Protein AF-A0AAJ1II38-F1 (afdb_monomer_lite)

Secondary structure (DSSP, 8-state):
----TTTT-EEEETTTTEEEEEEETTEEEEEEE-GGGG-TT-TTTHHHHHHHHHS-HHHHHHHHTT-GGGEEEEEEEGGGS-HHHHHHHHHHTT-EE-SS-EE-SS-----HHHHHHHHHHHHHHH-

pLDDT: mean 84.01, std 13.33, range [35.59, 96.56]

Structure (mmCIF, N/CA/C/O backbone):
data_AF-A0AAJ1II38-F1
#
_entry.id   AF-A0AAJ1II38-F1
#
loop_
_atom_site.group_PDB
_atom_site.id
_atom_site.type_symbol
_atom_site.label_atom_id
_atom_site.label_alt_id
_atom_site.label_comp_id
_atom_site.label_asym_id
_atom_site.label_entity_id
_atom_site.label_seq_id
_atom_site.pdbx_PDB_ins_code
_atom_site.Cartn_x
_atom_site.Cartn_y
_atom_site.Cartn_z
_atom_site.occupancy
_atom_site.B_iso_or_equiv
_atom_site.auth_seq_id
_atom_site.auth_comp_id
_atom_site.auth_asym_id
_atom_site.auth_atom_id
_atom_site.pdbx_PDB_model_num
ATOM 1 N N . MET A 1 1 ? -4.765 -1.814 -27.739 1.00 35.59 1 MET A N 1
ATOM 2 C CA . MET A 1 1 ? -5.813 -1.919 -26.705 1.00 35.59 1 MET A CA 1
ATOM 3 C C . MET A 1 1 ? -5.144 -2.482 -25.465 1.00 35.59 1 MET A C 1
ATOM 5 O O . MET A 1 1 ? -4.969 -3.691 -25.404 1.00 35.59 1 MET A O 1
ATOM 9 N N . SER A 1 2 ? -4.671 -1.618 -24.559 1.00 38.00 2 SER A N 1
ATOM 10 C CA . SER A 1 2 ? -4.281 -2.057 -23.214 1.00 38.00 2 SER A CA 1
ATOM 11 C C . SER A 1 2 ? -5.584 -2.326 -22.457 1.00 38.00 2 SER A C 1
ATOM 13 O O . SER A 1 2 ? -6.493 -1.493 -22.426 1.00 38.00 2 SER A O 1
ATOM 15 N N . LEU A 1 3 ? -5.733 -3.565 -22.003 1.00 43.25 3 LEU A N 1
ATOM 16 C CA . LEU A 1 3 ? -6.775 -3.971 -21.077 1.00 43.25 3 LEU A CA 1
ATOM 17 C C . LEU A 1 3 ? -6.224 -3.603 -19.705 1.00 43.25 3 LEU A C 1
ATOM 19 O O . LEU A 1 3 ? -5.422 -4.376 -19.199 1.00 43.25 3 LEU A O 1
ATOM 23 N N . MET A 1 4 ? -6.611 -2.462 -19.126 1.00 47.91 4 MET A N 1
ATOM 24 C CA . MET A 1 4 ? -6.291 -2.179 -17.722 1.00 47.91 4 MET A CA 1
ATOM 25 C C . MET A 1 4 ? -6.832 -3.340 -16.878 1.00 47.91 4 MET A C 1
ATOM 27 O O . MET A 1 4 ? -8.038 -3.443 -16.638 1.00 47.91 4 MET A O 1
ATOM 31 N N . LYS A 1 5 ? -5.937 -4.255 -16.486 1.00 54.97 5 LYS A N 1
ATOM 32 C CA . LYS A 1 5 ? -6.212 -5.405 -15.609 1.00 54.97 5 LYS A CA 1
ATOM 33 C C . LYS A 1 5 ? -6.510 -4.962 -14.168 1.00 54.97 5 LYS A C 1
ATOM 35 O O . LYS A 1 5 ? -6.859 -5.787 -13.336 1.00 54.97 5 LYS A O 1
ATOM 40 N N . THR A 1 6 ? -6.414 -3.660 -13.915 1.00 60.38 6 THR A N 1
ATOM 41 C CA . THR A 1 6 ? -6.492 -2.967 -12.630 1.00 60.38 6 THR A CA 1
ATOM 42 C C . THR A 1 6 ? -7.774 -2.147 -12.472 1.00 60.38 6 THR A C 1
ATOM 44 O O . THR A 1 6 ? -7.804 -1.235 -11.665 1.00 60.38 6 THR A O 1
ATOM 47 N N . LYS A 1 7 ? -8.848 -2.413 -13.233 1.00 64.50 7 LYS A N 1
ATOM 48 C CA . LYS A 1 7 ? -10.067 -1.567 -13.219 1.00 64.50 7 LYS A CA 1
ATOM 49 C C . LYS A 1 7 ? -10.675 -1.302 -11.834 1.00 64.50 7 LYS A C 1
ATOM 51 O O . LYS A 1 7 ? -11.342 -0.286 -11.679 1.00 64.50 7 LYS A O 1
ATOM 56 N N . ASP A 1 8 ? -10.422 -2.190 -10.879 1.00 82.62 8 ASP A N 1
ATOM 57 C CA . ASP A 1 8 ? -10.911 -2.103 -9.501 1.00 82.62 8 ASP A CA 1
ATOM 58 C C . ASP A 1 8 ? -9.784 -1.817 -8.484 1.00 82.62 8 ASP A C 1
ATOM 60 O O . ASP A 1 8 ? -10.003 -1.901 -7.280 1.00 82.62 8 ASP A O 1
ATOM 64 N N . TRP A 1 9 ? -8.582 -1.500 -8.973 1.00 88.06 9 TRP A N 1
ATOM 65 C CA . TRP A 1 9 ? -7.395 -1.158 -8.194 1.00 88.06 9 TRP A CA 1
ATOM 66 C C . TRP A 1 9 ? -7.049 0.319 -8.403 1.00 88.06 9 TRP A C 1
ATOM 68 O O . TRP A 1 9 ? -6.938 0.795 -9.534 1.00 88.06 9 TRP A O 1
ATOM 78 N N . VAL A 1 10 ? -6.852 1.042 -7.308 1.00 87.62 10 VAL A N 1
ATOM 79 C CA . VAL A 1 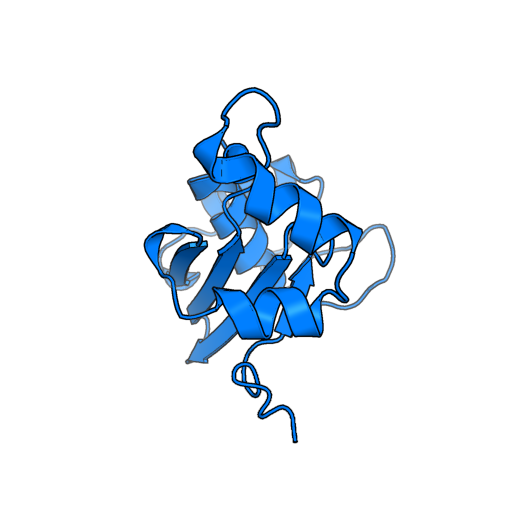10 ? -6.411 2.437 -7.285 1.00 87.62 10 VAL A CA 1
ATOM 80 C C . VAL A 1 10 ? -4.919 2.450 -6.983 1.00 87.62 10 VAL A C 1
ATOM 82 O O . VAL A 1 10 ? -4.488 1.779 -6.057 1.00 87.62 10 VAL A O 1
ATOM 85 N N . ASN A 1 11 ? -4.128 3.176 -7.771 1.00 86.50 11 ASN A N 1
ATOM 86 C CA . ASN A 1 11 ? -2.717 3.398 -7.454 1.00 86.50 11 ASN A CA 1
ATOM 87 C C . ASN A 1 11 ? -2.636 4.351 -6.255 1.00 86.50 11 ASN A C 1
ATOM 89 O O . ASN A 1 11 ? -3.175 5.457 -6.359 1.00 86.50 11 ASN A O 1
ATOM 93 N N . THR A 1 12 ? -2.020 3.907 -5.159 1.00 85.81 12 THR A N 1
ATOM 94 C CA . THR A 1 12 ? -1.891 4.715 -3.940 1.00 85.81 12 THR A CA 1
ATOM 95 C C . THR A 1 12 ? -0.495 5.299 -3.748 1.00 85.81 12 THR A C 1
ATOM 97 O O . THR A 1 12 ? -0.388 6.450 -3.328 1.00 85.81 12 THR A O 1
ATOM 100 N N . ASP A 1 13 ? 0.540 4.594 -4.217 1.00 84.06 13 ASP A N 1
ATOM 101 C CA . ASP A 1 13 ? 1.911 5.098 -4.324 1.00 84.06 13 ASP A CA 1
ATOM 102 C C . ASP A 1 13 ? 2.517 4.759 -5.709 1.00 84.06 13 ASP A C 1
ATOM 104 O O . ASP A 1 13 ? 2.862 3.604 -5.995 1.00 84.06 13 ASP A O 1
ATOM 108 N N . PRO A 1 14 ? 2.672 5.754 -6.605 1.00 82.56 14 PRO A N 1
ATOM 109 C CA . PRO A 1 14 ? 3.282 5.546 -7.914 1.00 82.56 14 PRO A CA 1
ATOM 110 C C . PRO A 1 14 ? 4.778 5.220 -7.883 1.00 82.56 14 PRO A C 1
ATOM 112 O O . PRO A 1 14 ? 5.250 4.588 -8.832 1.00 82.56 14 PRO A O 1
ATOM 115 N N . ASP A 1 15 ? 5.509 5.660 -6.856 1.00 83.50 15 ASP A N 1
ATOM 116 C CA . ASP A 1 15 ? 6.955 5.459 -6.729 1.00 83.50 15 ASP A CA 1
ATOM 117 C C . ASP A 1 15 ? 7.265 4.015 -6.308 1.00 83.50 15 ASP A C 1
ATOM 119 O O . ASP A 1 15 ? 8.214 3.409 -6.821 1.00 83.50 15 ASP A O 1
ATOM 123 N N . ASN A 1 16 ? 6.403 3.434 -5.469 1.00 85.31 16 ASN A N 1
ATOM 124 C CA . ASN A 1 16 ? 6.518 2.044 -5.022 1.00 85.31 16 ASN A CA 1
ATOM 125 C C . ASN A 1 16 ? 5.710 1.050 -5.874 1.00 85.31 16 ASN A C 1
ATOM 127 O O . ASN A 1 16 ? 5.793 -0.162 -5.680 1.00 85.31 16 ASN A O 1
ATOM 131 N N . PHE A 1 17 ? 4.948 1.540 -6.858 1.00 90.50 17 PHE A N 1
ATOM 132 C CA . PHE A 1 17 ? 3.967 0.740 -7.598 1.00 90.50 17 PHE A CA 1
ATOM 133 C C . PHE A 1 17 ? 2.965 0.060 -6.651 1.00 90.50 17 PHE A C 1
ATOM 135 O O . PHE A 1 17 ? 2.672 -1.127 -6.801 1.00 90.50 17 PHE A O 1
ATOM 142 N N . GLN A 1 18 ? 2.438 0.812 -5.688 1.00 91.31 18 GLN A N 1
ATOM 143 C CA . GLN A 1 18 ? 1.434 0.339 -4.745 1.00 91.31 18 GLN A CA 1
ATOM 144 C C . GLN A 1 18 ? 0.025 0.554 -5.287 1.00 91.31 18 GLN A C 1
ATOM 146 O O . GLN A 1 18 ? -0.326 1.614 -5.816 1.00 91.31 18 GLN A O 1
ATOM 151 N N . PHE A 1 19 ? -0.806 -0.470 -5.136 1.00 91.75 19 PHE A N 1
ATOM 152 C CA . PHE A 1 19 ? -2.201 -0.448 -5.535 1.00 91.75 19 PHE A CA 1
ATOM 153 C C . PHE A 1 19 ? -3.088 -0.963 -4.409 1.00 91.75 19 PHE A C 1
ATOM 155 O O . PHE A 1 19 ? -2.760 -1.952 -3.760 1.00 91.75 19 PHE A O 1
ATOM 162 N N . CYS A 1 20 ? -4.258 -0.350 -4.255 1.00 92.00 20 CYS A N 1
ATOM 163 C CA . CYS A 1 20 ? -5.287 -0.734 -3.299 1.00 92.00 20 CYS A CA 1
ATOM 164 C C . CYS A 1 20 ? -6.596 -1.086 -4.015 1.00 92.00 20 CYS A C 1
ATOM 166 O O . CYS A 1 20 ? -7.051 -0.374 -4.912 1.00 92.00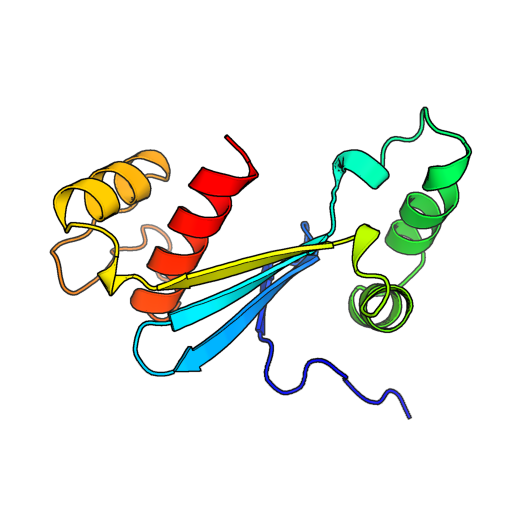 20 CYS A O 1
ATOM 168 N N . GLN A 1 21 ? -7.234 -2.172 -3.596 1.00 92.62 21 GLN A N 1
ATOM 169 C CA . GLN A 1 21 ? -8.576 -2.567 -3.999 1.00 92.62 21 GLN A CA 1
ATOM 170 C C . GLN A 1 21 ? -9.466 -2.693 -2.761 1.00 92.62 21 GLN A C 1
ATOM 172 O O . GLN A 1 21 ? -9.177 -3.464 -1.849 1.00 92.62 21 GLN A O 1
ATOM 177 N N . LYS A 1 22 ? -10.615 -2.007 -2.755 1.00 91.88 22 LYS A N 1
ATOM 178 C CA . LYS A 1 22 ? -11.651 -2.235 -1.739 1.00 91.88 22 LYS A CA 1
ATOM 179 C C . LYS A 1 22 ? -12.353 -3.564 -2.020 1.00 91.88 22 LYS A C 1
ATOM 181 O O . LYS A 1 22 ? -12.994 -3.710 -3.061 1.00 91.88 22 LYS A O 1
ATOM 186 N N . VAL A 1 23 ? -12.241 -4.524 -1.103 1.00 92.50 23 VAL A N 1
ATOM 187 C CA . VAL A 1 23 ? -12.822 -5.867 -1.262 1.00 92.50 23 VAL A CA 1
ATOM 188 C C . VAL A 1 23 ? -14.276 -5.866 -0.794 1.00 92.50 23 VAL A C 1
ATOM 190 O O . VAL A 1 23 ? -15.183 -6.176 -1.568 1.00 92.50 23 VAL A O 1
ATOM 193 N N . ALA A 1 24 ? -14.507 -5.489 0.466 1.00 92.00 24 ALA A N 1
ATOM 194 C CA . ALA A 1 24 ? -15.831 -5.351 1.070 1.00 92.00 24 ALA A CA 1
ATOM 195 C C . ALA A 1 24 ? -15.728 -4.632 2.421 1.00 92.00 24 ALA A C 1
ATOM 197 O O . ALA A 1 24 ? -14.773 -4.854 3.150 1.00 92.00 24 ALA A O 1
ATOM 198 N N . GLY A 1 25 ? -16.733 -3.835 2.806 1.00 89.94 25 GLY A N 1
ATOM 199 C CA . GLY A 1 25 ? -16.764 -3.207 4.136 1.00 89.94 25 GLY A CA 1
ATOM 200 C C . GLY A 1 25 ? -15.474 -2.438 4.453 1.00 89.94 25 GLY A C 1
ATOM 201 O O . GLY A 1 25 ? -15.114 -1.537 3.692 1.00 89.94 25 GLY A O 1
ATOM 202 N N . LYS A 1 26 ? -14.802 -2.834 5.546 1.00 92.50 26 LYS A N 1
ATOM 203 C CA . LYS A 1 26 ? -13.492 -2.335 6.004 1.00 92.50 26 LYS A CA 1
ATOM 204 C C . LYS A 1 26 ? -12.306 -3.238 5.614 1.00 92.50 26 LYS A C 1
ATOM 206 O O . LYS A 1 26 ? -11.251 -3.187 6.239 1.00 92.50 26 LYS A O 1
ATOM 211 N N . VAL A 1 27 ? -12.490 -4.062 4.584 1.00 95.19 27 VAL A N 1
ATOM 212 C CA . VAL A 1 27 ? -11.476 -4.972 4.048 1.00 95.19 27 VAL A CA 1
ATOM 213 C C . VAL A 1 27 ? -10.918 -4.425 2.739 1.00 95.19 27 VAL A C 1
ATOM 215 O O . VAL A 1 27 ? -11.655 -4.186 1.771 1.00 95.19 27 VAL A O 1
ATOM 218 N N . PHE A 1 28 ? -9.600 -4.278 2.705 1.00 94.88 28 PHE A N 1
ATOM 219 C CA . PHE A 1 28 ? -8.834 -3.738 1.589 1.00 94.88 28 PHE A CA 1
ATOM 220 C C . PHE A 1 28 ? -7.748 -4.725 1.191 1.00 94.88 28 PHE A C 1
ATOM 222 O O . PHE A 1 28 ? -7.199 -5.431 2.029 1.00 94.88 28 PHE A O 1
ATOM 229 N N . ARG A 1 29 ? -7.426 -4.782 -0.096 1.00 95.25 29 ARG A N 1
ATOM 230 C CA . ARG A 1 29 ? -6.316 -5.576 -0.605 1.00 95.25 29 ARG A CA 1
ATOM 231 C C . ARG A 1 29 ? -5.270 -4.659 -1.197 1.00 95.25 29 ARG A C 1
ATOM 233 O O . ARG A 1 29 ? -5.597 -3.844 -2.055 1.00 95.25 29 ARG A O 1
ATOM 240 N N . PHE A 1 30 ? -4.036 -4.838 -0.764 1.00 94.94 30 PHE A N 1
ATOM 241 C CA . PHE A 1 30 ? -2.878 -4.109 -1.242 1.00 94.94 30 PHE A CA 1
ATOM 242 C C . PHE A 1 30 ? -2.001 -5.006 -2.095 1.00 94.94 30 PHE A C 1
ATOM 244 O O . PHE A 1 30 ? -1.931 -6.221 -1.891 1.00 94.94 30 PHE A O 1
ATOM 251 N N . LYS A 1 31 ? -1.364 -4.383 -3.079 1.00 94.38 31 LYS A N 1
ATOM 252 C CA . LYS A 1 31 ? -0.378 -5.003 -3.944 1.00 94.38 31 LYS A CA 1
ATOM 253 C C . LYS A 1 31 ? 0.717 -3.993 -4.240 1.00 94.38 31 LYS A C 1
ATOM 255 O O . LYS A 1 31 ? 0.459 -3.008 -4.926 1.00 94.38 31 LYS A O 1
ATOM 260 N N . GLU A 1 32 ? 1.914 -4.257 -3.743 1.00 94.44 32 GLU A N 1
ATOM 261 C CA . GLU A 1 32 ? 3.100 -3.420 -3.924 1.00 94.44 32 GLU A CA 1
ATOM 262 C C . GLU A 1 32 ? 4.188 -4.215 -4.648 1.00 94.44 32 GLU A C 1
ATOM 264 O O . GLU A 1 32 ? 4.317 -5.428 -4.461 1.00 94.44 32 GLU A O 1
ATOM 269 N N . PHE A 1 33 ? 4.936 -3.563 -5.537 1.00 93.25 33 PHE A N 1
ATOM 270 C CA . PHE A 1 33 ? 6.055 -4.215 -6.207 1.00 93.25 33 PHE A CA 1
ATOM 271 C C . PHE A 1 33 ? 7.225 -4.358 -5.231 1.00 93.25 33 PHE A C 1
ATOM 273 O O . PHE A 1 33 ? 7.609 -3.389 -4.584 1.00 93.25 33 PHE A O 1
ATOM 280 N N . ASP A 1 34 ? 7.850 -5.534 -5.163 1.00 90.50 34 ASP A N 1
ATOM 281 C CA . ASP A 1 34 ? 9.018 -5.732 -4.301 1.00 90.50 34 ASP A CA 1
ATOM 282 C C . ASP A 1 34 ? 10.216 -4.922 -4.830 1.00 90.50 34 ASP A C 1
ATOM 284 O O . ASP A 1 34 ? 10.941 -5.328 -5.748 1.00 90.50 34 ASP A O 1
ATOM 288 N N . LEU A 1 35 ? 10.445 -3.750 -4.231 1.00 84.81 35 LEU A N 1
ATOM 289 C CA . LEU A 1 35 ? 11.511 -2.831 -4.627 1.00 84.81 35 LEU A CA 1
ATOM 290 C C . LEU A 1 35 ? 12.912 -3.399 -4.380 1.00 84.81 35 LEU A C 1
ATOM 292 O O . LEU A 1 35 ? 13.875 -2.913 -4.983 1.00 84.81 35 LEU A O 1
ATOM 296 N N . SER A 1 36 ? 13.063 -4.454 -3.569 1.00 83.06 36 SER A N 1
ATOM 297 C CA . SER A 1 36 ? 14.351 -5.140 -3.412 1.00 83.06 36 SER A CA 1
ATOM 298 C C . SER A 1 36 ? 14.836 -5.747 -4.736 1.00 83.06 36 SER A C 1
ATOM 300 O O . SER A 1 36 ? 16.044 -5.859 -4.980 1.00 83.06 36 SER A O 1
ATOM 302 N N . LEU A 1 37 ? 13.909 -6.031 -5.657 1.00 83.12 37 LEU A N 1
ATOM 303 C CA . LEU A 1 37 ? 14.204 -6.483 -7.012 1.00 83.12 37 LEU A CA 1
ATOM 304 C C . LEU A 1 37 ? 14.828 -5.379 -7.878 1.00 83.12 37 LEU A C 1
ATOM 306 O O . LEU A 1 37 ? 15.468 -5.678 -8.883 1.00 83.12 37 LEU A O 1
ATOM 310 N N . PHE A 1 38 ? 14.758 -4.107 -7.485 1.00 80.31 38 PHE A N 1
ATOM 311 C CA . PHE A 1 38 ? 15.492 -3.027 -8.153 1.00 80.31 38 PHE A CA 1
ATOM 312 C C . PHE A 1 38 ? 16.964 -2.925 -7.734 1.00 80.31 38 PHE A C 1
ATOM 314 O O . PHE A 1 38 ? 17.625 -1.935 -8.044 1.00 80.31 38 PHE A O 1
ATOM 321 N N . ASN A 1 39 ? 17.523 -3.949 -7.084 1.00 78.12 39 ASN A N 1
ATOM 322 C CA . ASN A 1 39 ? 18.936 -3.974 -6.726 1.00 78.12 39 ASN A CA 1
ATOM 323 C C . ASN A 1 39 ? 19.845 -4.119 -7.970 1.00 78.12 39 ASN A C 1
ATOM 325 O O . ASN A 1 39 ? 19.920 -5.204 -8.553 1.00 78.12 39 ASN A O 1
ATOM 329 N N . PRO A 1 40 ? 20.630 -3.085 -8.343 1.00 72.56 40 PRO A N 1
ATOM 330 C CA . PRO A 1 40 ? 21.489 -3.123 -9.530 1.00 72.56 40 PRO A CA 1
ATOM 331 C C . PRO A 1 40 ? 22.684 -4.080 -9.389 1.00 72.56 40 PRO A C 1
ATOM 333 O O . PRO A 1 40 ? 23.397 -4.331 -10.360 1.00 72.56 40 PRO A O 1
ATOM 336 N N . SER A 1 41 ? 22.931 -4.605 -8.186 1.00 78.44 41 SER A N 1
ATOM 337 C CA . SER A 1 41 ? 24.027 -5.540 -7.909 1.00 78.44 41 SER A CA 1
ATOM 338 C C . SER A 1 41 ? 23.674 -6.992 -8.247 1.00 78.44 41 SER A C 1
ATOM 340 O O . SER A 1 41 ? 24.556 -7.851 -8.207 1.00 78.44 41 SER A O 1
ATOM 342 N N . ILE A 1 42 ? 22.409 -7.283 -8.570 1.00 75.06 42 ILE A N 1
ATOM 343 C CA . ILE A 1 42 ? 21.923 -8.623 -8.907 1.00 75.06 42 ILE A CA 1
ATOM 344 C C . ILE A 1 42 ? 21.624 -8.659 -10.411 1.00 75.06 42 ILE A C 1
ATOM 346 O O . ILE A 1 42 ? 20.697 -8.015 -10.898 1.00 75.06 42 ILE A O 1
ATOM 350 N N . SER A 1 43 ? 22.419 -9.414 -11.178 1.00 67.25 43 SER A N 1
ATOM 351 C CA . SER A 1 43 ? 22.320 -9.439 -12.650 1.00 67.25 43 SER A CA 1
ATOM 352 C C . SER A 1 43 ? 20.929 -9.811 -13.161 1.00 67.25 43 SER A C 1
ATOM 354 O O . SER A 1 43 ? 20.478 -9.282 -14.177 1.00 67.25 43 SER A O 1
ATOM 356 N N . ASP A 1 44 ? 20.249 -10.706 -12.448 1.00 75.94 44 ASP A N 1
ATOM 357 C CA . ASP A 1 44 ? 18.995 -11.315 -12.892 1.00 75.94 44 ASP A CA 1
ATOM 358 C C . ASP A 1 44 ? 17.786 -10.388 -12.696 1.00 75.94 44 ASP A C 1
ATOM 360 O O . ASP A 1 44 ? 16.737 -10.588 -13.316 1.00 75.94 44 ASP A O 1
ATOM 364 N N . THR A 1 45 ? 17.949 -9.326 -11.901 1.00 80.44 45 THR A N 1
ATOM 365 C CA . THR A 1 45 ? 16.898 -8.349 -11.602 1.00 80.44 45 THR A CA 1
ATOM 366 C C . THR A 1 45 ? 17.092 -7.009 -12.325 1.00 80.44 45 THR A C 1
ATOM 368 O O . THR A 1 45 ? 16.163 -6.209 -12.418 1.00 80.44 45 THR A O 1
ATOM 371 N N . MET A 1 46 ? 18.244 -6.806 -12.980 1.00 83.00 46 MET A N 1
ATOM 372 C CA . MET A 1 46 ? 18.568 -5.607 -13.772 1.00 83.00 46 MET A CA 1
ATOM 373 C C . MET A 1 46 ? 17.534 -5.292 -14.869 1.00 83.00 46 MET A C 1
ATOM 375 O O . MET A 1 46 ? 17.346 -4.138 -15.254 1.00 83.00 46 MET A O 1
ATOM 379 N N . LYS A 1 47 ? 16.838 -6.316 -15.382 1.00 88.19 47 LYS A N 1
ATOM 380 C CA . LYS A 1 47 ? 15.748 -6.141 -16.355 1.00 88.19 47 LYS A CA 1
ATOM 381 C C . LYS A 1 47 ? 14.580 -5.323 -15.786 1.00 88.19 47 LYS A C 1
ATOM 383 O O . LYS A 1 47 ? 14.023 -4.515 -16.518 1.00 88.19 47 LYS A O 1
ATOM 388 N N . TYR A 1 48 ? 14.248 -5.490 -14.503 1.00 89.06 48 TYR A N 1
ATOM 389 C CA . TYR A 1 48 ? 13.152 -4.763 -13.860 1.00 89.06 48 TYR A CA 1
ATOM 390 C C . TYR A 1 48 ? 13.515 -3.291 -13.693 1.00 89.06 48 TYR A C 1
ATOM 392 O O . TYR A 1 48 ? 12.715 -2.428 -14.031 1.00 89.06 48 TYR A O 1
ATOM 400 N N . LEU A 1 49 ? 14.753 -3.007 -13.277 1.00 86.50 49 LEU A N 1
ATOM 401 C CA . LEU A 1 49 ? 15.267 -1.641 -13.176 1.00 86.50 49 LEU A CA 1
ATOM 402 C C . LEU A 1 49 ? 15.256 -0.929 -14.539 1.00 86.50 49 LEU A C 1
ATOM 404 O O . LEU A 1 49 ? 14.745 0.179 -14.661 1.00 86.50 49 LEU A O 1
ATOM 408 N N . ASN A 1 50 ? 15.756 -1.595 -15.585 1.00 89.06 50 ASN A N 1
ATOM 409 C CA . ASN A 1 50 ? 15.730 -1.040 -16.939 1.00 89.06 50 ASN A CA 1
ATOM 410 C C . ASN A 1 50 ? 14.302 -0.778 -17.427 1.00 89.06 50 ASN A C 1
ATOM 412 O O . ASN A 1 50 ? 14.050 0.254 -18.042 1.00 89.06 50 ASN A O 1
ATOM 416 N N . ASP A 1 51 ? 13.370 -1.697 -17.185 1.00 91.94 51 ASP A N 1
ATOM 417 C CA . ASP A 1 51 ? 11.986 -1.500 -17.602 1.00 91.94 51 ASP A CA 1
ATOM 418 C C . ASP A 1 51 ? 11.315 -0.367 -16.826 1.00 91.94 51 ASP A C 1
ATOM 420 O O . ASP A 1 51 ? 10.635 0.444 -17.445 1.00 91.94 51 ASP A O 1
ATOM 424 N N . ARG A 1 52 ? 11.557 -0.252 -15.515 1.00 89.00 52 ARG A N 1
ATOM 425 C CA . ARG A 1 52 ? 11.069 0.859 -14.685 1.00 89.00 52 ARG A CA 1
ATOM 426 C C . ARG A 1 52 ? 11.487 2.214 -15.256 1.00 89.00 52 ARG A C 1
ATOM 428 O O . ARG A 1 52 ? 10.663 3.111 -15.380 1.00 89.00 52 ARG A O 1
ATOM 435 N N . ASP A 1 53 ? 12.754 2.342 -15.646 1.00 89.38 53 ASP A N 1
ATOM 436 C CA . ASP A 1 53 ? 13.321 3.609 -16.121 1.00 89.38 53 ASP A CA 1
ATOM 437 C C . ASP A 1 53 ? 12.923 3.952 -17.572 1.00 89.38 53 ASP A C 1
ATOM 439 O O . ASP A 1 53 ? 13.055 5.101 -17.995 1.00 89.38 53 ASP A O 1
ATOM 443 N N . ASN A 1 54 ? 12.455 2.972 -18.357 1.00 93.00 54 ASN A N 1
ATOM 444 C CA . ASN A 1 54 ? 12.162 3.142 -19.789 1.00 93.00 54 ASN A CA 1
ATOM 445 C C . ASN A 1 54 ? 10.685 2.933 -20.168 1.00 93.00 54 ASN A C 1
ATOM 447 O O . ASN A 1 54 ? 10.319 3.141 -21.329 1.00 93.00 54 ASN A O 1
ATOM 451 N N . MET A 1 55 ? 9.833 2.510 -19.234 1.00 92.00 55 MET A N 1
ATOM 452 C CA . MET A 1 55 ? 8.399 2.300 -19.444 1.00 92.00 55 MET A CA 1
ATOM 453 C C . MET A 1 55 ? 7.578 3.311 -18.647 1.00 92.00 55 MET A C 1
ATOM 455 O O . MET A 1 55 ? 8.027 3.867 -17.652 1.00 92.00 55 MET A O 1
ATOM 459 N N . THR A 1 56 ? 6.339 3.543 -19.078 1.00 89.31 56 THR A N 1
ATOM 460 C CA . THR A 1 56 ? 5.359 4.201 -18.209 1.00 89.31 56 THR A CA 1
ATOM 461 C C . THR A 1 56 ? 4.973 3.256 -17.073 1.00 89.31 56 THR A C 1
ATOM 463 O O . THR A 1 56 ? 5.011 2.036 -17.253 1.00 89.31 56 THR A O 1
ATOM 466 N N . THR A 1 57 ? 4.520 3.801 -15.940 1.00 85.25 57 THR A N 1
ATOM 467 C CA . THR A 1 57 ? 3.983 3.003 -14.825 1.00 85.25 57 THR A CA 1
ATOM 468 C C . THR A 1 57 ? 2.920 2.015 -15.305 1.00 85.25 57 THR A C 1
ATOM 470 O O . THR A 1 57 ? 2.997 0.833 -14.997 1.00 85.25 57 THR A O 1
ATOM 473 N N . GLU A 1 58 ? 1.991 2.456 -16.159 1.00 86.50 58 GLU A N 1
ATOM 474 C CA . GLU A 1 58 ? 0.963 1.585 -16.746 1.00 86.50 58 GLU A CA 1
ATOM 475 C C . GLU A 1 58 ? 1.557 0.410 -17.536 1.00 86.50 58 GLU A C 1
ATOM 477 O O . GLU A 1 58 ? 1.125 -0.727 -17.371 1.00 86.50 58 GLU A O 1
ATOM 482 N N . ALA A 1 59 ? 2.563 0.661 -18.380 1.00 90.12 59 ALA A N 1
ATOM 483 C CA . ALA A 1 59 ? 3.179 -0.380 -19.198 1.00 90.12 59 ALA A CA 1
ATOM 484 C C . ALA A 1 59 ? 4.013 -1.361 -18.359 1.00 90.12 59 ALA A C 1
ATOM 486 O O . ALA A 1 59 ? 4.016 -2.560 -18.646 1.00 90.12 59 ALA A O 1
ATOM 487 N N . PHE A 1 60 ? 4.694 -0.862 -17.323 1.00 91.62 60 PHE A N 1
ATOM 488 C CA . PHE A 1 60 ? 5.425 -1.686 -16.364 1.00 91.62 60 PHE A CA 1
ATOM 489 C C . PHE A 1 60 ? 4.470 -2.624 -15.616 1.00 91.62 60 PHE A C 1
ATOM 491 O O . PHE A 1 60 ? 4.659 -3.842 -15.606 1.00 91.62 60 PHE A O 1
ATOM 498 N N . VAL A 1 61 ? 3.391 -2.062 -15.068 1.00 90.38 61 VAL A N 1
ATOM 499 C CA . VAL A 1 61 ? 2.357 -2.798 -14.337 1.00 90.38 61 VAL A CA 1
ATOM 500 C C . VAL A 1 61 ? 1.704 -3.833 -15.248 1.00 90.38 61 VAL A C 1
ATOM 502 O O . VAL A 1 61 ? 1.705 -5.012 -14.916 1.00 90.38 61 VAL A O 1
ATOM 505 N N . ASP A 1 62 ? 1.245 -3.455 -16.445 1.00 89.81 62 ASP A N 1
ATOM 506 C CA . ASP A 1 62 ? 0.614 -4.383 -17.398 1.00 89.81 62 ASP A CA 1
ATOM 507 C C . ASP A 1 62 ? 1.506 -5.591 -17.741 1.00 89.81 62 ASP A C 1
ATOM 509 O O . ASP A 1 62 ? 1.001 -6.706 -17.954 1.00 89.81 62 ASP A O 1
ATOM 513 N N . LYS A 1 63 ? 2.826 -5.370 -17.799 1.00 92.81 63 LYS A N 1
ATOM 514 C CA . LYS A 1 63 ? 3.831 -6.398 -18.084 1.00 92.81 63 LYS A CA 1
ATOM 515 C C . LYS A 1 63 ? 4.015 -7.366 -16.915 1.00 92.81 63 LYS A C 1
ATOM 517 O O . LYS A 1 63 ? 4.092 -8.570 -17.161 1.00 92.81 63 LYS A O 1
ATOM 522 N N . TYR A 1 64 ? 4.073 -6.860 -15.683 1.00 92.50 64 TYR A N 1
ATOM 523 C CA . TYR A 1 64 ? 4.493 -7.630 -14.505 1.00 92.50 64 TYR A CA 1
ATOM 524 C C . TYR A 1 64 ? 3.368 -8.037 -13.549 1.00 92.50 64 TYR A C 1
ATOM 526 O O . TYR A 1 64 ? 3.583 -8.905 -12.712 1.00 92.50 64 TYR A O 1
ATOM 534 N N . TRP A 1 65 ? 2.156 -7.499 -13.694 1.00 91.88 65 TRP A N 1
ATOM 535 C CA . TRP A 1 65 ? 1.036 -7.666 -12.751 1.00 91.88 65 TRP A CA 1
ATOM 536 C C . TRP A 1 65 ? 0.720 -9.110 -12.334 1.00 91.88 65 TRP A C 1
ATOM 538 O O . TRP A 1 65 ? 0.331 -9.382 -11.199 1.00 91.88 65 TRP A O 1
ATOM 548 N N . ASN A 1 66 ? 0.851 -10.042 -13.280 1.00 91.31 66 ASN A N 1
ATOM 549 C CA . ASN A 1 66 ? 0.484 -11.444 -13.084 1.00 91.31 66 ASN A CA 1
ATOM 550 C C . ASN A 1 66 ? 1.625 -12.298 -12.506 1.00 91.31 66 ASN A C 1
ATOM 552 O O . ASN A 1 66 ? 1.408 -13.479 -12.247 1.00 91.31 66 ASN A O 1
ATOM 556 N N . ASP A 1 67 ? 2.827 -11.741 -12.368 1.00 92.25 67 ASP A N 1
ATOM 557 C CA . ASP A 1 67 ? 4.004 -12.461 -11.891 1.00 92.25 67 ASP A CA 1
ATOM 558 C C . ASP A 1 67 ? 4.091 -12.318 -10.370 1.00 92.25 67 ASP A C 1
ATOM 560 O O . ASP A 1 67 ? 4.755 -11.427 -9.854 1.00 92.25 67 ASP A O 1
ATOM 564 N N . THR A 1 68 ? 3.316 -13.131 -9.650 1.00 89.69 68 THR A N 1
ATOM 565 C CA . THR A 1 68 ? 3.032 -12.950 -8.214 1.00 89.69 68 THR A CA 1
ATOM 566 C C . THR A 1 68 ? 4.270 -12.952 -7.324 1.00 89.69 68 THR A C 1
ATOM 568 O O . THR A 1 68 ? 4.211 -12.415 -6.232 1.00 89.69 68 THR A O 1
ATOM 571 N N . GLU A 1 69 ? 5.382 -13.532 -7.775 1.00 90.31 69 GLU A N 1
ATOM 572 C CA . GLU A 1 69 ? 6.654 -13.520 -7.040 1.00 90.31 69 GLU A CA 1
ATOM 573 C C . GLU A 1 69 ? 7.317 -12.132 -7.009 1.00 90.31 69 GLU A C 1
ATOM 575 O O . GLU A 1 69 ? 8.228 -11.915 -6.218 1.00 90.31 69 GLU A O 1
ATOM 580 N N . LEU A 1 70 ? 6.879 -11.197 -7.863 1.00 91.62 70 LEU A N 1
ATOM 581 C CA . LEU A 1 70 ? 7.400 -9.827 -7.925 1.00 91.62 70 LEU A CA 1
ATOM 582 C C . LEU A 1 70 ? 6.618 -8.838 -7.052 1.00 91.62 70 LEU A C 1
ATOM 584 O O . LEU A 1 70 ? 6.967 -7.660 -7.013 1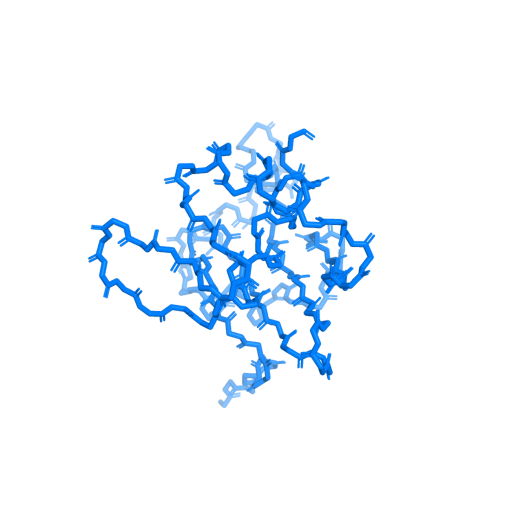.00 91.62 70 LEU A O 1
ATOM 588 N N . TRP A 1 71 ? 5.537 -9.290 -6.417 1.00 93.38 71 TRP A N 1
ATOM 589 C CA . TRP A 1 71 ? 4.616 -8.425 -5.692 1.00 93.38 71 TRP A CA 1
ATOM 590 C C . TRP A 1 71 ? 4.385 -8.942 -4.282 1.00 93.38 71 TRP A C 1
ATOM 592 O O . TRP A 1 71 ? 4.144 -10.131 -4.072 1.00 93.38 71 TRP A O 1
ATOM 602 N N . ILE A 1 72 ? 4.372 -8.018 -3.335 1.00 94.50 72 ILE A N 1
ATOM 603 C CA . ILE A 1 72 ? 3.853 -8.243 -1.996 1.00 94.50 72 ILE A CA 1
ATOM 604 C C . ILE A 1 72 ? 2.354 -7.961 -2.079 1.00 94.50 72 ILE A C 1
ATOM 606 O O . ILE A 1 72 ? 1.943 -6.859 -2.435 1.00 94.50 72 ILE A O 1
ATOM 610 N N . GLU A 1 73 ? 1.529 -8.976 -1.829 1.00 94.81 73 GLU A N 1
ATOM 611 C CA . GLU A 1 73 ? 0.069 -8.867 -1.891 1.00 94.81 73 GLU A CA 1
ATOM 612 C C . GLU A 1 73 ? -0.531 -9.307 -0.557 1.00 94.81 73 GLU A C 1
ATOM 614 O O . GLU A 1 73 ? -0.276 -10.422 -0.095 1.00 94.81 73 GLU A O 1
ATOM 619 N N . GLN A 1 74 ? -1.336 -8.437 0.052 1.00 95.50 74 GLN A N 1
ATOM 620 C CA . GLN A 1 74 ? -1.915 -8.675 1.368 1.00 95.50 74 GLN A CA 1
ATOM 621 C C . GLN A 1 74 ? -3.328 -8.103 1.473 1.00 95.50 74 GLN A C 1
ATOM 623 O O . GLN A 1 74 ? -3.655 -7.079 0.879 1.00 95.50 74 GLN A O 1
ATOM 628 N N . GLU A 1 75 ? -4.183 -8.792 2.222 1.00 96.12 75 GLU A N 1
ATOM 629 C CA . GLU A 1 75 ? -5.521 -8.322 2.567 1.00 96.12 75 GLU A CA 1
ATOM 630 C C . GLU A 1 75 ? -5.520 -7.836 4.017 1.00 96.12 75 GLU A C 1
ATOM 632 O O . GLU A 1 75 ? -5.090 -8.563 4.911 1.00 96.12 75 GLU A O 1
ATOM 637 N N . ILE A 1 76 ? -5.989 -6.609 4.220 1.00 96.56 76 ILE A N 1
ATOM 638 C CA . ILE A 1 76 ? -6.083 -5.932 5.506 1.00 96.56 76 ILE A CA 1
ATOM 639 C C . ILE A 1 76 ? -7.556 -5.770 5.849 1.00 96.56 76 ILE A C 1
ATOM 641 O O . ILE A 1 76 ? -8.315 -5.116 5.131 1.00 96.56 76 ILE A O 1
ATOM 645 N N . ASP A 1 77 ? -7.951 -6.369 6.962 1.00 96.31 77 ASP A N 1
ATOM 646 C CA . ASP A 1 77 ? -9.259 -6.189 7.574 1.00 96.31 77 ASP A CA 1
ATOM 647 C C . ASP A 1 77 ? -9.085 -5.330 8.825 1.00 96.31 77 ASP A C 1
ATOM 649 O O . ASP A 1 77 ? -8.578 -5.795 9.845 1.00 96.31 77 ASP A O 1
ATOM 653 N N . ILE A 1 78 ? -9.491 -4.062 8.736 1.00 93.75 78 ILE A N 1
ATOM 654 C CA . ILE A 1 78 ? -9.284 -3.081 9.811 1.00 93.75 78 ILE A CA 1
ATOM 655 C C . ILE A 1 78 ? -9.968 -3.532 11.109 1.00 93.75 78 ILE A C 1
ATOM 657 O O . ILE A 1 78 ? -9.497 -3.209 12.194 1.00 93.75 78 ILE A O 1
ATOM 661 N N . GLU A 1 79 ? -11.053 -4.312 11.029 1.00 94.31 79 GLU A N 1
ATOM 662 C CA . GLU A 1 79 ? -11.774 -4.788 12.217 1.00 94.31 79 GLU A CA 1
ATOM 663 C C . GLU A 1 79 ? -10.976 -5.810 13.045 1.00 94.31 79 GLU A C 1
ATOM 665 O O . GLU A 1 79 ? -11.372 -6.131 14.168 1.00 94.31 79 GLU A O 1
ATOM 670 N N . GLN A 1 80 ? -9.851 -6.311 12.526 1.00 96.00 80 GLN A N 1
ATOM 671 C CA . GLN A 1 80 ? -8.938 -7.191 13.259 1.00 96.00 80 GLN A CA 1
ATOM 672 C C . GLN A 1 80 ? -7.998 -6.432 14.202 1.00 96.00 80 GLN A C 1
ATOM 674 O O . GLN A 1 80 ? -7.391 -7.061 15.067 1.00 96.00 80 GLN A O 1
ATOM 679 N N . TYR A 1 81 ? -7.924 -5.106 14.074 1.00 93.88 81 TYR A N 1
ATOM 680 C CA . TYR A 1 81 ? -7.075 -4.241 14.885 1.00 93.88 81 TYR A CA 1
ATOM 681 C C . TYR A 1 81 ? -7.925 -3.474 15.891 1.00 93.88 81 TYR A C 1
ATOM 683 O O . TYR A 1 81 ? -9.034 -3.006 15.613 1.00 93.88 81 TYR A O 1
ATOM 691 N N . THR A 1 82 ? -7.401 -3.339 17.100 1.00 94.62 82 THR A N 1
ATOM 692 C CA . THR A 1 82 ? -7.996 -2.479 18.117 1.00 94.62 82 THR A CA 1
ATOM 693 C C . THR A 1 82 ? -7.772 -1.006 17.777 1.00 94.62 82 THR A C 1
ATOM 695 O O . THR A 1 82 ? -6.861 -0.643 17.037 1.00 94.62 82 THR A O 1
ATOM 698 N N . LEU A 1 83 ? -8.592 -0.125 18.360 1.00 90.75 83 LEU A N 1
ATOM 699 C CA . LEU A 1 83 ? -8.423 1.322 18.195 1.00 90.75 83 LEU A CA 1
ATOM 700 C C . LEU A 1 83 ? -7.038 1.804 18.667 1.00 90.75 83 LEU A C 1
ATOM 702 O O . LEU A 1 83 ? -6.473 2.697 18.049 1.00 90.75 83 LEU A O 1
ATOM 706 N N . GLU A 1 84 ? -6.508 1.208 19.740 1.00 92.69 84 GLU A N 1
ATOM 707 C CA . GLU A 1 84 ? -5.176 1.520 20.277 1.00 92.69 84 GLU A CA 1
ATOM 708 C C . GLU A 1 84 ? -4.076 1.131 19.280 1.00 92.69 84 GLU A C 1
ATOM 710 O O . GLU A 1 84 ? -3.230 1.959 18.971 1.00 92.69 84 GLU A O 1
ATOM 715 N N . GLU A 1 85 ? -4.145 -0.067 18.687 1.00 94.50 85 GLU A N 1
ATOM 716 C CA . GLU A 1 85 ? -3.187 -0.498 17.655 1.00 94.50 85 GLU A CA 1
ATOM 717 C C . GLU A 1 85 ? -3.245 0.389 16.407 1.00 94.50 85 GLU A C 1
ATOM 719 O O . GLU A 1 85 ? -2.207 0.790 15.887 1.00 94.50 85 GLU A O 1
ATOM 724 N N . ILE A 1 86 ? -4.449 0.736 15.940 1.00 92.62 86 ILE A N 1
ATOM 725 C CA . ILE A 1 86 ? -4.617 1.642 14.794 1.00 92.62 86 ILE A CA 1
ATOM 726 C C . ILE A 1 86 ? -4.001 3.009 15.102 1.00 92.62 86 ILE A C 1
ATOM 728 O O . ILE A 1 86 ? -3.324 3.582 14.251 1.00 92.62 86 ILE A O 1
ATOM 732 N N . GLN A 1 87 ? -4.223 3.534 16.307 1.00 90.56 87 GLN A N 1
ATOM 733 C CA . GLN A 1 87 ? -3.674 4.820 16.718 1.00 90.56 87 GLN A CA 1
ATOM 734 C C . GLN A 1 87 ? -2.146 4.784 16.806 1.00 90.56 87 GLN A C 1
ATOM 736 O O . GLN A 1 87 ? -1.501 5.654 16.231 1.00 90.56 87 GLN A O 1
ATOM 741 N N . ASP A 1 88 ? -1.569 3.753 17.424 1.00 92.31 88 ASP A N 1
ATOM 742 C CA . ASP A 1 88 ? -0.116 3.579 17.506 1.00 92.31 88 ASP A CA 1
ATOM 743 C C . ASP A 1 88 ? 0.531 3.500 16.111 1.00 92.31 88 ASP A C 1
ATOM 745 O O . ASP A 1 88 ? 1.586 4.098 15.870 1.00 92.31 88 ASP A O 1
ATOM 749 N N . ILE A 1 89 ? -0.110 2.792 15.172 1.00 93.94 89 ILE A N 1
ATOM 750 C CA . ILE A 1 89 ? 0.349 2.703 13.782 1.00 93.94 89 ILE A CA 1
ATOM 751 C C . ILE A 1 89 ? 0.287 4.082 13.121 1.00 93.94 89 ILE A C 1
ATOM 753 O O . ILE A 1 89 ? 1.303 4.551 12.613 1.00 93.94 89 ILE A O 1
ATOM 757 N N . LEU A 1 90 ? -0.857 4.766 13.148 1.00 90.56 90 LEU A N 1
ATOM 758 C CA . LEU A 1 90 ? -1.025 6.076 12.505 1.00 90.56 90 LEU A CA 1
ATOM 759 C C . LEU A 1 90 ? -0.093 7.147 13.086 1.00 90.56 90 LEU A C 1
ATOM 761 O O . LEU A 1 90 ? 0.505 7.915 12.327 1.00 90.56 90 LEU A O 1
ATOM 765 N N . ASP A 1 91 ? 0.100 7.145 14.404 1.00 89.19 91 ASP A N 1
ATOM 766 C CA . ASP A 1 91 ? 1.012 8.050 15.100 1.00 89.19 91 ASP A CA 1
ATOM 767 C C . ASP A 1 91 ? 2.462 7.854 14.618 1.00 89.19 91 ASP A C 1
ATOM 769 O O . ASP A 1 91 ? 3.213 8.828 14.498 1.00 89.19 91 ASP A O 1
ATOM 773 N N . SER A 1 92 ? 2.861 6.621 14.272 1.00 90.31 92 SER A N 1
ATOM 774 C CA . SER A 1 92 ? 4.200 6.331 13.732 1.00 90.31 92 SER A CA 1
ATOM 775 C C . SER A 1 92 ? 4.461 6.985 12.366 1.00 90.31 92 SER A C 1
ATOM 777 O O . SER A 1 92 ? 5.601 7.352 12.071 1.00 90.31 92 SER A O 1
ATOM 779 N N . TYR A 1 93 ? 3.400 7.228 11.590 1.00 87.12 93 TYR A N 1
ATOM 780 C CA . TYR A 1 93 ? 3.427 7.969 10.323 1.00 87.12 93 TYR A CA 1
ATOM 781 C C . TYR A 1 93 ? 3.094 9.465 10.495 1.00 87.12 93 TYR A C 1
ATOM 783 O O . TYR A 1 93 ? 3.109 10.223 9.525 1.00 87.12 93 TYR A O 1
ATOM 791 N N . GLY A 1 94 ? 2.844 9.925 11.727 1.00 86.88 94 GLY A N 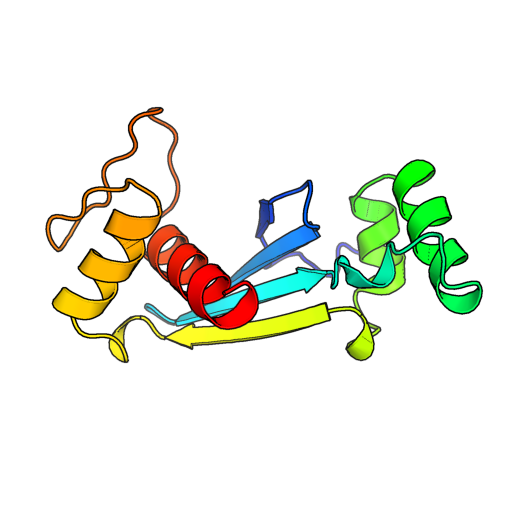1
ATOM 792 C CA . GLY A 1 94 ? 2.548 11.325 12.048 1.00 86.88 94 GLY A CA 1
ATOM 793 C C . GLY A 1 94 ? 1.107 11.758 11.764 1.00 86.88 94 GLY A C 1
ATOM 794 O O . GLY A 1 94 ? 0.847 12.961 11.655 1.00 86.88 94 GLY A O 1
ATOM 795 N N . TYR A 1 95 ? 0.184 10.803 11.635 1.00 87.12 95 TYR A N 1
ATOM 796 C CA . TYR A 1 95 ? -1.244 11.062 11.479 1.00 87.12 95 TYR A CA 1
ATOM 797 C C . TYR A 1 95 ? -1.954 11.064 12.831 1.00 87.12 95 TYR A C 1
ATOM 799 O O . TYR A 1 95 ? -1.627 10.277 13.706 1.00 87.12 95 TYR A O 1
ATOM 807 N N . GLU A 1 96 ? -2.966 11.921 12.981 1.00 82.50 96 GLU A N 1
ATOM 808 C CA . GLU A 1 96 ? -3.858 11.896 14.145 1.00 82.50 96 GLU A CA 1
ATOM 809 C C . GLU A 1 96 ? -5.178 11.209 13.778 1.00 82.50 96 GLU A C 1
ATOM 811 O O . GLU A 1 96 ? -5.766 11.500 12.729 1.00 82.50 96 GLU A O 1
ATOM 816 N N . TYR A 1 97 ? -5.667 10.341 14.664 1.00 81.19 97 TYR A N 1
ATOM 817 C CA . TYR A 1 97 ? -6.936 9.630 14.511 1.00 81.19 97 TYR A CA 1
ATOM 818 C C . TYR A 1 97 ? -7.814 9.790 15.749 1.00 81.19 97 TYR A C 1
ATOM 820 O O . TYR A 1 97 ? -7.378 9.538 16.871 1.00 81.19 97 TYR A O 1
ATOM 828 N N . ASP A 1 98 ? -9.065 10.205 15.545 1.00 77.12 98 ASP A N 1
ATOM 829 C CA . ASP A 1 98 ? -10.038 10.410 16.627 1.00 77.12 98 ASP A CA 1
ATOM 830 C C . ASP A 1 98 ? -11.020 9.236 16.808 1.00 77.12 98 ASP A C 1
ATOM 832 O O . ASP A 1 98 ? -11.921 9.300 17.649 1.00 77.12 98 ASP A O 1
ATOM 836 N N . GLY A 1 99 ? -10.841 8.156 16.039 1.00 74.69 99 GLY A N 1
ATOM 837 C CA . GLY A 1 99 ? -11.744 7.002 16.000 1.00 74.69 99 GLY A CA 1
ATOM 838 C C . GLY A 1 99 ? -12.788 7.050 14.880 1.00 74.69 99 GLY A C 1
ATOM 839 O O . GLY A 1 99 ? -13.469 6.051 14.647 1.00 74.69 99 GLY A O 1
ATOM 840 N N . GLU A 1 100 ? -12.907 8.165 14.157 1.00 74.25 100 GLU A N 1
ATOM 841 C CA . GLU A 1 100 ? -13.817 8.313 13.014 1.00 74.25 100 GLU A CA 1
ATOM 842 C C . GLU A 1 100 ? -13.106 8.900 11.786 1.00 74.25 100 GLU A C 1
ATOM 844 O O . GLU A 1 100 ? -13.325 8.436 10.665 1.00 74.25 100 GLU A O 1
ATOM 849 N N . PHE A 1 101 ? -12.198 9.856 11.988 1.00 73.75 101 PHE A N 1
ATOM 850 C CA . PHE A 1 101 ? -11.489 10.574 10.936 1.00 73.75 101 PHE A CA 1
ATOM 851 C C . PHE A 1 101 ? -9.980 10.571 11.161 1.00 73.75 101 PHE A C 1
ATOM 853 O O . PHE A 1 101 ? -9.497 10.763 12.276 1.00 73.75 101 PHE A O 1
ATOM 860 N N . VAL A 1 102 ? -9.234 10.420 10.065 1.00 77.81 102 VAL A N 1
ATOM 861 C CA . VAL A 1 102 ? -7.787 10.655 10.040 1.00 77.81 102 VAL A CA 1
ATOM 862 C C . VAL A 1 102 ? -7.531 12.093 9.595 1.00 77.81 102 VAL A C 1
ATOM 864 O O . VAL A 1 102 ? -8.077 12.545 8.585 1.00 77.81 102 VAL A O 1
ATOM 867 N N . THR A 1 103 ? -6.715 12.826 10.348 1.00 72.56 103 THR A N 1
ATOM 868 C CA . THR A 1 103 ? -6.391 14.224 10.044 1.00 72.56 103 THR A CA 1
ATOM 869 C C . THR A 1 103 ? -5.091 14.315 9.250 1.00 72.56 103 THR A C 1
ATOM 871 O O . THR A 1 103 ? -4.011 14.029 9.763 1.00 72.56 103 THR A O 1
ATOM 874 N N . PHE A 1 104 ? -5.187 14.777 8.000 1.00 65.88 104 PHE A N 1
ATOM 875 C CA . PHE A 1 104 ? -4.027 15.081 7.161 1.00 65.88 104 PHE A CA 1
ATOM 876 C C . PHE A 1 104 ? -3.492 16.482 7.453 1.00 65.88 104 PHE A C 1
ATOM 878 O O . PHE A 1 104 ? -4.244 17.459 7.437 1.00 65.88 104 PHE A O 1
ATOM 885 N N . GLN A 1 105 ? -2.173 16.617 7.599 1.00 57.81 105 GLN A N 1
ATOM 886 C CA . GLN A 1 105 ? -1.535 17.939 7.649 1.00 57.81 105 GLN A CA 1
ATOM 887 C C . GLN A 1 105 ? -1.557 18.660 6.286 1.00 57.81 105 GLN A C 1
ATOM 889 O O . GLN A 1 105 ? -1.431 19.883 6.237 1.00 57.81 105 GLN A O 1
ATOM 894 N N . THR A 1 106 ? -1.723 17.921 5.182 1.00 59.12 106 THR A N 1
ATOM 895 C CA . THR A 1 106 ? -1.601 18.428 3.802 1.00 59.12 106 THR A CA 1
ATOM 896 C C . THR A 1 106 ? -2.929 18.834 3.155 1.00 59.12 106 THR A C 1
ATOM 898 O O . THR A 1 106 ? -2.920 19.629 2.217 1.00 59.12 106 THR A O 1
ATOM 901 N N . GLY A 1 107 ? -4.072 18.364 3.672 1.00 50.41 107 GLY A N 1
ATOM 902 C CA . GLY A 1 107 ? -5.407 18.669 3.136 1.00 50.41 107 GLY A CA 1
ATOM 903 C C . GLY A 1 107 ? -5.853 17.825 1.930 1.00 50.41 107 GLY A C 1
ATOM 904 O O . GLY A 1 107 ? -6.909 18.116 1.365 1.00 50.41 107 GLY A O 1
ATOM 905 N N . ASP A 1 108 ? -5.090 16.798 1.546 1.00 52.31 108 ASP A N 1
ATOM 906 C CA . ASP A 1 108 ? -5.486 15.824 0.521 1.00 52.31 108 ASP A CA 1
ATOM 907 C C . ASP A 1 108 ? -6.514 14.813 1.068 1.00 52.31 108 ASP A C 1
ATOM 909 O O . ASP A 1 108 ? -6.586 14.569 2.272 1.00 52.31 108 ASP A O 1
ATOM 913 N N . TYR A 1 109 ? -7.349 14.249 0.185 1.00 47.06 109 TYR A N 1
ATOM 914 C CA . TYR A 1 109 ? -8.454 13.359 0.562 1.00 47.06 109 TYR A CA 1
ATOM 915 C C . TYR A 1 109 ? -8.209 11.922 0.092 1.00 47.06 109 TYR A C 1
ATOM 917 O O . TYR A 1 1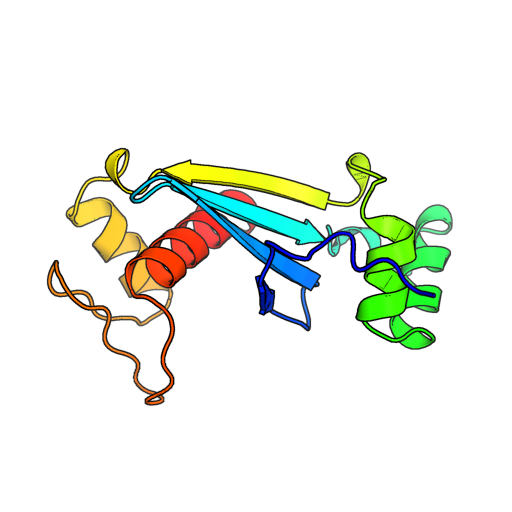09 ? -8.349 11.621 -1.094 1.00 47.06 109 TYR A O 1
ATOM 925 N N . TYR A 1 110 ? -7.919 11.042 1.047 1.00 60.16 110 TYR A N 1
ATOM 926 C CA . TYR A 1 110 ? -8.081 9.592 0.936 1.00 60.16 110 TYR A CA 1
ATOM 927 C C . TYR A 1 110 ? -9.287 9.158 1.780 1.00 60.16 110 TYR A C 1
ATOM 929 O O . TYR A 1 110 ? -9.605 9.796 2.785 1.00 60.16 110 TYR A O 1
ATOM 937 N N . GLU A 1 111 ? -9.988 8.088 1.385 1.00 70.56 111 GLU A N 1
ATOM 938 C CA . GLU A 1 111 ? -11.005 7.496 2.268 1.00 70.56 111 GLU A CA 1
ATOM 939 C C . GLU A 1 111 ? -10.304 7.069 3.568 1.00 70.56 111 GLU A C 1
ATOM 941 O O . GLU A 1 111 ? -9.313 6.348 3.506 1.00 70.56 111 GLU A O 1
ATOM 946 N N . ALA A 1 112 ? -10.789 7.530 4.728 1.00 75.25 112 ALA A N 1
ATOM 947 C CA . ALA A 1 112 ? -10.102 7.337 6.010 1.00 75.25 112 ALA A CA 1
ATOM 948 C C . ALA A 1 112 ? -9.769 5.860 6.280 1.00 75.25 112 ALA A C 1
ATOM 950 O O . ALA A 1 112 ? -8.649 5.545 6.664 1.00 75.25 112 ALA A O 1
ATOM 951 N N . ASP A 1 113 ? -10.705 4.951 5.988 1.00 87.19 113 ASP A N 1
ATOM 952 C CA . ASP A 1 113 ? -10.480 3.509 6.118 1.00 87.19 113 ASP A CA 1
ATOM 953 C C . ASP A 1 113 ? -9.383 2.995 5.158 1.00 87.19 113 ASP A C 1
ATOM 955 O O . ASP A 1 113 ? -8.584 2.148 5.539 1.00 87.19 113 ASP A O 1
ATOM 959 N N . ALA A 1 114 ? -9.286 3.523 3.932 1.00 86.75 114 ALA A N 1
ATOM 960 C CA . ALA A 1 114 ? -8.252 3.104 2.984 1.00 86.75 114 ALA A CA 1
ATOM 961 C C . ALA A 1 114 ? -6.850 3.545 3.432 1.00 86.75 114 ALA A C 1
ATOM 963 O O . ALA A 1 114 ? -5.919 2.755 3.316 1.00 86.75 114 ALA A O 1
ATOM 964 N N . LEU A 1 115 ? -6.716 4.757 3.990 1.00 88.38 115 LEU A N 1
ATOM 965 C CA . LEU A 1 115 ? -5.447 5.214 4.566 1.00 88.38 115 LEU A CA 1
ATOM 966 C C . LEU A 1 115 ? -5.056 4.366 5.782 1.00 88.38 115 LEU A C 1
ATOM 968 O O . LEU A 1 115 ? -3.905 3.967 5.905 1.00 88.38 115 LEU A O 1
ATOM 972 N N . ILE A 1 116 ? -6.005 4.070 6.677 1.00 91.62 116 ILE A N 1
ATOM 973 C CA . ILE A 1 116 ? -5.739 3.202 7.834 1.00 91.62 116 ILE A CA 1
ATOM 974 C C . ILE A 1 116 ? -5.199 1.853 7.359 1.00 91.62 116 ILE A C 1
ATOM 976 O O . ILE A 1 116 ? -4.180 1.381 7.858 1.00 91.62 116 ILE A O 1
ATOM 980 N N . ALA A 1 117 ? -5.863 1.248 6.373 1.00 93.75 117 ALA A N 1
ATOM 981 C CA . ALA A 1 117 ? -5.444 -0.033 5.831 1.00 93.75 117 ALA A CA 1
ATOM 982 C C . ALA A 1 117 ? -4.072 0.038 5.133 1.00 93.75 117 ALA A C 1
ATOM 984 O O . ALA A 1 117 ? -3.310 -0.921 5.217 1.00 93.75 117 ALA A O 1
ATOM 985 N N . GLU A 1 118 ? -3.744 1.163 4.494 1.00 91.56 118 GLU A N 1
ATOM 986 C CA . GLU A 1 118 ? -2.431 1.417 3.888 1.00 91.56 118 GLU A CA 1
ATOM 987 C C . GLU A 1 118 ? -1.327 1.517 4.944 1.00 91.56 118 GLU A C 1
ATOM 989 O O . GLU A 1 118 ? -0.334 0.803 4.852 1.00 91.56 118 GLU A O 1
ATOM 994 N N . CYS A 1 119 ? -1.522 2.304 6.006 1.00 92.31 119 CYS A N 1
ATOM 995 C CA . CYS A 1 119 ? -0.540 2.405 7.087 1.00 92.31 119 CYS A CA 1
ATOM 996 C C . CYS A 1 119 ? -0.308 1.060 7.792 1.00 92.31 119 CYS A C 1
ATOM 998 O O . CYS A 1 119 ? 0.820 0.757 8.177 1.00 92.31 119 CYS A O 1
ATOM 1000 N N . ILE A 1 120 ? -1.356 0.243 7.952 1.00 94.75 120 ILE A N 1
ATOM 1001 C CA . ILE A 1 120 ? -1.226 -1.127 8.468 1.00 94.75 120 ILE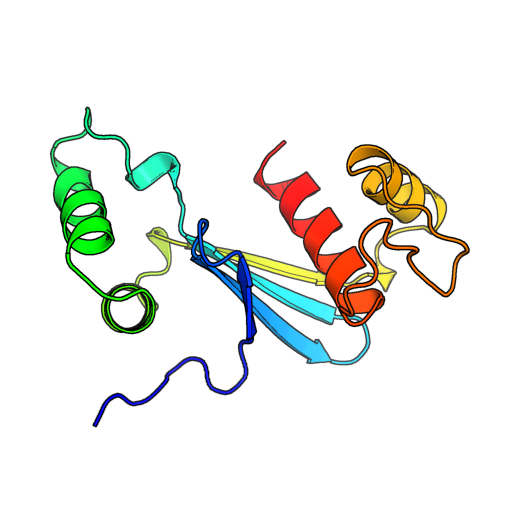 A CA 1
ATOM 1002 C C . ILE A 1 120 ? -0.410 -1.987 7.495 1.00 94.75 120 ILE A C 1
ATOM 1004 O O . ILE A 1 120 ? 0.521 -2.664 7.923 1.00 94.75 120 ILE A O 1
ATOM 1008 N N . PHE A 1 121 ? -0.727 -1.947 6.196 1.00 95.00 121 PHE A N 1
ATOM 1009 C CA . PHE A 1 121 ? 0.018 -2.683 5.173 1.00 95.00 121 PHE A CA 1
ATOM 1010 C C . PHE A 1 121 ? 1.513 -2.340 5.205 1.00 95.00 121 PHE A C 1
ATOM 1012 O O . PHE A 1 121 ? 2.350 -3.241 5.272 1.00 95.00 121 PHE A O 1
ATOM 1019 N N . GLU A 1 122 ? 1.857 -1.054 5.214 1.00 91.38 122 GLU A N 1
ATOM 1020 C CA . GLU A 1 122 ? 3.249 -0.599 5.265 1.00 91.38 122 GLU A CA 1
ATOM 1021 C C . GLU A 1 122 ? 3.930 -1.015 6.574 1.00 91.38 122 GLU A C 1
ATOM 1023 O O . GLU A 1 122 ? 5.058 -1.510 6.559 1.00 91.38 122 GLU A O 1
ATOM 1028 N N . TYR A 1 123 ? 3.232 -0.895 7.710 1.00 91.94 123 TYR A N 1
ATOM 1029 C CA . TYR A 1 123 ? 3.753 -1.319 9.011 1.00 91.94 123 TYR A CA 1
ATOM 1030 C C . TYR A 1 123 ? 4.087 -2.818 9.052 1.00 91.94 123 TYR A C 1
ATOM 1032 O O . TYR A 1 123 ? 5.084 -3.208 9.651 1.00 91.94 123 TYR A O 1
ATOM 1040 N N . GLU A 1 124 ? 3.281 -3.666 8.413 1.00 90.81 124 GLU A N 1
ATOM 1041 C CA . GLU A 1 124 ? 3.474 -5.122 8.431 1.00 90.81 124 GLU A CA 1
ATOM 1042 C C . GLU A 1 124 ? 4.472 -5.641 7.392 1.00 90.81 124 GLU A C 1
ATOM 1044 O O . GLU A 1 124 ? 5.005 -6.742 7.550 1.00 90.81 124 GLU A O 1
ATOM 1049 N N . THR A 1 125 ? 4.711 -4.881 6.322 1.00 87.12 125 THR A N 1
ATOM 1050 C CA . THR A 1 125 ? 5.526 -5.336 5.186 1.00 87.12 125 THR A CA 1
ATOM 1051 C C . THR A 1 125 ? 6.879 -4.641 5.077 1.00 87.12 125 THR A C 1
ATOM 1053 O O . THR A 1 125 ? 7.813 -5.238 4.534 1.00 87.12 125 THR A O 1
ATOM 1056 N N . GLN A 1 126 ? 7.020 -3.419 5.604 1.00 75.06 126 GLN A N 1
ATOM 1057 C CA . GLN A 1 126 ? 8.225 -2.600 5.440 1.00 75.06 126 GLN A CA 1
ATOM 1058 C C . GLN A 1 126 ? 9.031 -2.389 6.736 1.00 75.06 126 GLN A C 1
ATOM 1060 O O . GLN A 1 126 ? 10.153 -1.873 6.661 1.00 75.06 126 GLN A O 1
ATOM 1065 N N . TYR A 1 127 ? 8.522 -2.825 7.897 1.00 55.34 127 TYR A N 1
ATOM 1066 C CA . TYR A 1 127 ? 9.180 -2.691 9.208 1.00 55.34 127 TYR A CA 1
ATOM 1067 C C . TYR A 1 127 ? 9.492 -4.023 9.905 1.00 55.34 127 TYR A C 1
ATOM 1069 O O . TYR A 1 127 ? 8.680 -4.970 9.842 1.00 55.34 127 TYR A O 1
#

Sequence (127 aa):
MSLMKTKDWVNTDPDNFQFCQKVAGKVFRFKEFDLSLFNPSISDTMKYLNDRDNMTTEAFVDKYWNDTELWIEQEIDIEQYTLEEIQDILDSYGYEYDGEFVTFQTGDYYEADALIAECIFEYETQY

Radius of gyration: 16.05 Å; chains: 1; bounding box: 41×32×47 Å

Foldseek 3Di:
DQPQPQPQWDQPDLVQRKIWGDDDDLKIKIKTFPCVLCPPVDPVSVVLVVCVVVDDSSVSCSVCVVVPVRIDMDMDRPVVDDPVRLQVLCVVVPWHDPPCAIDDPVPDDDDRSRVSRVSVVCVVPVD